Protein AF-A0A6J4H069-F1 (afdb_monomer_lite)

Radius of gyration: 29.03 Å; chains: 1; bounding box: 87×47×68 Å

Structure (mmCIF, N/CA/C/O backbone):
data_AF-A0A6J4H069-F1
#
_entry.id   AF-A0A6J4H069-F1
#
loop_
_atom_site.group_PDB
_atom_site.id
_atom_site.type_symbol
_atom_site.label_atom_id
_atom_site.label_alt_id
_atom_site.label_comp_id
_atom_site.label_asym_id
_atom_site.label_entity_id
_atom_site.label_seq_id
_atom_site.pdbx_PDB_ins_code
_atom_site.Cartn_x
_atom_site.Cartn_y
_atom_site.Cartn_z
_atom_site.occupancy
_atom_site.B_iso_or_equiv
_atom_site.auth_seq_id
_atom_site.auth_comp_id
_atom_site.auth_asym_id
_atom_site.auth_atom_id
_atom_site.pdbx_PDB_model_num
ATOM 1 N N . MET A 1 1 ? 57.994 -11.200 41.076 1.00 42.53 1 MET A N 1
ATOM 2 C CA . MET A 1 1 ? 57.046 -10.152 40.637 1.00 42.53 1 MET A CA 1
ATOM 3 C C . MET A 1 1 ? 55.867 -10.830 39.956 1.00 42.53 1 MET A C 1
ATOM 5 O O . MET A 1 1 ? 55.920 -11.147 38.777 1.00 42.53 1 MET A O 1
ATOM 9 N N . THR A 1 2 ? 54.857 -11.159 40.750 1.00 41.06 2 THR A N 1
ATOM 10 C CA . THR A 1 2 ? 53.654 -11.922 40.395 1.00 41.06 2 THR A CA 1
ATOM 11 C C . THR A 1 2 ? 52.569 -10.957 39.914 1.00 41.06 2 THR A C 1
ATOM 13 O O . THR A 1 2 ? 52.190 -10.049 40.648 1.00 41.06 2 THR A O 1
ATOM 16 N N . ARG A 1 3 ? 52.090 -11.112 38.672 1.00 49.22 3 ARG A N 1
ATOM 17 C CA . ARG A 1 3 ? 50.980 -10.317 38.120 1.00 49.22 3 ARG A CA 1
ATOM 18 C C . ARG A 1 3 ? 49.662 -11.057 38.356 1.00 49.22 3 ARG A C 1
ATOM 20 O O . ARG A 1 3 ? 49.432 -12.108 37.769 1.00 49.22 3 ARG A O 1
ATOM 27 N N . LEU A 1 4 ? 48.826 -10.500 39.229 1.00 52.66 4 LEU A N 1
ATOM 28 C CA . LEU A 1 4 ? 47.440 -10.912 39.447 1.00 52.66 4 LEU A CA 1
ATOM 29 C C . LEU A 1 4 ? 46.582 -10.418 38.269 1.00 52.66 4 LEU A C 1
ATOM 31 O O . LEU A 1 4 ? 46.476 -9.216 38.035 1.00 52.66 4 LEU A O 1
ATOM 35 N N . LEU A 1 5 ? 46.007 -11.356 37.516 1.00 57.00 5 LEU A N 1
ATOM 36 C CA . LEU A 1 5 ? 44.990 -11.109 36.488 1.00 57.00 5 LEU A CA 1
ATOM 37 C C . LEU A 1 5 ? 43.647 -10.773 37.165 1.00 57.00 5 LEU A C 1
ATOM 39 O O . LEU A 1 5 ? 43.249 -11.493 38.084 1.00 57.00 5 LEU A O 1
ATOM 43 N N . PRO A 1 6 ? 42.920 -9.722 36.742 1.00 52.56 6 PRO A N 1
ATOM 44 C CA . PRO A 1 6 ? 41.636 -9.387 37.335 1.00 52.56 6 PRO A CA 1
ATOM 45 C C . PRO A 1 6 ? 40.559 -10.353 36.824 1.00 52.56 6 PRO A C 1
ATOM 47 O O . PRO A 1 6 ? 40.192 -10.351 35.653 1.00 52.56 6 PRO A O 1
ATOM 50 N N . ILE A 1 7 ? 40.011 -11.143 37.746 1.00 57.00 7 ILE A N 1
ATOM 51 C CA . ILE A 1 7 ? 38.899 -12.101 37.574 1.00 57.00 7 ILE A CA 1
ATOM 52 C C . ILE A 1 7 ? 37.553 -11.391 37.249 1.00 57.00 7 ILE A C 1
ATOM 54 O O . ILE A 1 7 ? 36.511 -12.021 37.099 1.00 57.00 7 ILE A O 1
ATOM 58 N N . GLY A 1 8 ? 37.544 -10.066 37.078 1.00 51.19 8 GLY A N 1
ATOM 59 C CA . GLY A 1 8 ? 36.324 -9.256 36.987 1.00 51.19 8 GLY A CA 1
ATOM 60 C C . GLY A 1 8 ? 35.560 -9.289 35.658 1.00 51.19 8 GLY A C 1
ATOM 61 O O . GLY A 1 8 ? 34.444 -8.783 35.614 1.00 51.19 8 GLY A O 1
ATOM 62 N N . LEU A 1 9 ? 36.105 -9.861 34.576 1.00 50.25 9 LEU A N 1
ATOM 63 C CA . LEU A 1 9 ? 35.476 -9.750 33.247 1.00 50.25 9 LEU A CA 1
ATOM 64 C C . LEU A 1 9 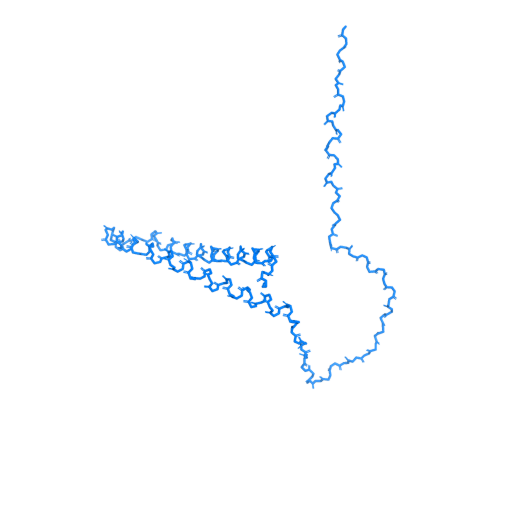? 34.512 -10.897 32.884 1.00 50.25 9 LEU A C 1
ATOM 66 O O . LEU A 1 9 ? 33.814 -10.809 31.879 1.00 50.25 9 LEU A O 1
ATOM 70 N N . LEU A 1 10 ? 34.442 -11.965 33.684 1.00 50.84 10 LEU A N 1
ATOM 71 C CA . LEU A 1 10 ? 33.614 -13.146 33.380 1.00 50.84 10 LEU A CA 1
ATOM 72 C C . LEU A 1 10 ? 32.211 -13.123 34.014 1.00 50.84 10 LEU A C 1
ATOM 74 O O . LEU A 1 10 ? 31.400 -13.995 33.720 1.00 50.84 10 LEU A O 1
ATOM 78 N N . ALA A 1 11 ? 31.885 -12.120 34.835 1.00 49.69 11 ALA A N 1
ATOM 79 C CA . ALA A 1 11 ? 30.604 -12.063 35.549 1.00 49.69 11 ALA A CA 1
ATOM 80 C C . ALA A 1 11 ? 29.467 -11.341 34.792 1.00 49.69 11 ALA A C 1
ATOM 82 O O . ALA A 1 11 ? 28.324 -11.385 35.237 1.00 49.69 11 ALA A O 1
ATOM 83 N N . LEU A 1 12 ? 29.735 -10.697 33.648 1.00 48.94 12 LEU A N 1
ATOM 84 C CA . LEU A 1 12 ? 28.722 -9.911 32.917 1.00 48.94 12 LEU A CA 1
ATOM 85 C C . LEU A 1 12 ? 27.938 -10.683 31.839 1.00 48.94 12 LEU A C 1
ATOM 87 O O . LEU A 1 12 ? 27.040 -10.119 31.222 1.00 48.94 12 LEU A O 1
ATOM 91 N N . LEU A 1 13 ? 28.219 -11.972 31.627 1.00 49.06 13 LEU A N 1
ATOM 92 C CA . LEU A 1 13 ? 27.551 -12.790 30.599 1.00 49.06 13 LEU A CA 1
ATOM 93 C C . LEU A 1 13 ? 26.332 -13.587 31.102 1.00 49.06 13 LEU A C 1
ATOM 95 O O . LEU A 1 13 ? 25.692 -14.275 30.314 1.00 49.06 13 LEU A O 1
ATOM 99 N N . ALA A 1 14 ? 25.963 -13.479 32.382 1.00 50.56 14 ALA A N 1
ATOM 100 C CA . ALA A 1 14 ? 24.891 -14.287 32.979 1.00 50.56 14 ALA A CA 1
ATOM 101 C C . ALA A 1 14 ? 23.529 -13.572 33.129 1.00 50.56 14 ALA A C 1
ATOM 103 O O . ALA A 1 14 ? 22.628 -14.118 33.759 1.00 50.56 14 ALA A O 1
ATOM 104 N N . ALA A 1 15 ? 23.343 -12.372 32.565 1.00 51.44 15 ALA A N 1
ATOM 105 C CA . ALA A 1 15 ? 22.154 -11.546 32.836 1.00 51.44 15 ALA A CA 1
ATOM 106 C C . ALA A 1 15 ? 21.055 -11.554 31.748 1.00 51.44 15 ALA A C 1
ATOM 108 O O . ALA A 1 15 ? 20.082 -10.816 31.880 1.00 51.44 15 ALA A O 1
ATOM 109 N N . CYS A 1 16 ? 21.154 -12.376 30.694 1.00 51.53 16 CYS A N 1
ATOM 110 C CA . CYS A 1 16 ? 20.172 -12.363 29.590 1.00 51.53 16 CYS A CA 1
ATOM 111 C C . CYS A 1 16 ? 19.367 -13.663 29.399 1.00 51.53 16 CYS A C 1
ATOM 113 O O . CYS A 1 16 ? 18.549 -13.737 28.484 1.00 51.53 16 CYS A O 1
ATOM 115 N N . ALA A 1 17 ? 19.540 -14.677 30.251 1.00 49.16 17 ALA A N 1
ATOM 116 C CA . ALA A 1 17 ? 18.775 -15.925 30.178 1.00 49.16 17 ALA A CA 1
ATOM 117 C C . ALA A 1 17 ? 17.636 -15.919 31.207 1.00 49.16 17 ALA A C 1
ATOM 119 O O . ALA A 1 17 ? 17.714 -16.555 32.252 1.00 49.16 17 ALA A O 1
ATOM 120 N N . GLY A 1 18 ? 16.587 -15.144 30.940 1.00 50.31 18 GLY A N 1
ATOM 121 C CA . GLY A 1 18 ? 15.469 -15.027 31.876 1.00 50.31 18 GLY A CA 1
ATOM 122 C C . GLY A 1 18 ? 14.282 -14.272 31.307 1.00 50.31 18 GLY A C 1
ATOM 123 O O . GLY A 1 18 ? 13.718 -13.418 31.983 1.00 50.31 18 GLY A O 1
ATOM 124 N N . ARG A 1 19 ? 13.918 -14.540 30.050 1.00 43.09 19 ARG A N 1
ATOM 125 C CA . ARG A 1 19 ? 12.629 -14.098 29.521 1.00 43.09 19 ARG A CA 1
ATOM 126 C C . ARG A 1 19 ? 11.641 -15.246 29.745 1.00 43.09 19 ARG A C 1
ATOM 128 O O . ARG A 1 19 ? 11.849 -16.299 29.149 1.00 43.09 19 ARG A O 1
ATOM 135 N N . PRO A 1 20 ? 10.626 -15.105 30.614 1.00 52.22 20 PRO A N 1
ATOM 136 C CA . PRO A 1 20 ? 9.567 -16.098 30.682 1.00 52.22 20 PRO A CA 1
ATOM 137 C C . PRO A 1 20 ? 8.839 -16.112 29.335 1.00 52.22 20 PRO A C 1
ATOM 139 O O . PRO A 1 20 ? 8.410 -15.067 28.839 1.00 52.22 20 PRO A O 1
ATOM 142 N N . ASP A 1 21 ? 8.750 -17.296 28.735 1.00 49.34 21 ASP A N 1
ATOM 143 C CA . ASP A 1 21 ? 7.906 -17.561 27.577 1.00 49.34 21 ASP A CA 1
ATOM 144 C C . ASP A 1 21 ? 6.470 -17.106 27.885 1.00 49.34 21 ASP A C 1
ATOM 146 O O . ASP A 1 21 ? 5.882 -17.582 28.859 1.00 49.34 21 ASP A O 1
ATOM 150 N N . PRO A 1 22 ? 5.835 -16.253 27.061 1.00 54.59 22 PRO A N 1
ATOM 151 C CA . PRO A 1 22 ? 4.410 -15.953 27.209 1.00 54.59 22 PRO A CA 1
ATOM 152 C C . PRO A 1 22 ? 3.512 -17.154 26.843 1.00 54.59 22 PRO A C 1
ATOM 154 O O . PRO A 1 22 ? 2.290 -17.036 26.861 1.00 54.59 22 PRO A O 1
ATOM 157 N N . ALA A 1 23 ? 4.098 -18.307 26.503 1.00 51.56 23 ALA A N 1
ATOM 158 C CA . ALA A 1 23 ? 3.390 -19.499 26.052 1.00 51.56 23 ALA A CA 1
ATOM 159 C C . ALA A 1 23 ? 2.961 -20.458 27.179 1.00 51.56 23 ALA A C 1
ATOM 161 O O . ALA A 1 23 ? 2.219 -21.399 26.905 1.00 51.56 23 ALA A O 1
ATOM 162 N N . VAL A 1 24 ? 3.377 -20.246 28.434 1.00 53.91 24 VAL A N 1
ATOM 163 C CA . VAL A 1 24 ? 3.011 -21.141 29.548 1.00 53.91 24 VAL A CA 1
ATOM 164 C C . VAL A 1 24 ? 2.364 -20.348 30.678 1.00 53.91 24 VAL A C 1
ATOM 166 O O . VAL A 1 24 ? 2.982 -20.010 31.683 1.00 53.91 24 VAL A O 1
ATOM 169 N N . VAL A 1 25 ? 1.076 -20.059 30.508 1.00 52.19 25 VAL A N 1
ATOM 170 C CA . VAL A 1 25 ? 0.189 -19.719 31.623 1.00 52.19 25 VAL A CA 1
ATOM 171 C C . VAL A 1 25 ? -0.152 -21.029 32.340 1.00 52.19 25 VAL A C 1
ATOM 173 O O . VAL A 1 25 ? -0.797 -21.886 31.729 1.00 52.19 25 VAL A O 1
ATOM 176 N N . PRO A 1 26 ? 0.230 -21.237 33.614 1.00 47.47 26 PRO A N 1
ATOM 177 C CA . PRO A 1 26 ? -0.336 -22.329 34.380 1.00 47.47 26 PRO A CA 1
ATOM 178 C C . PRO A 1 26 ? -1.790 -21.959 34.684 1.00 47.47 26 PRO A C 1
ATOM 180 O O . PRO A 1 26 ? -2.071 -21.086 35.505 1.00 47.47 26 PRO A O 1
ATOM 183 N N . LEU A 1 27 ? -2.728 -22.624 34.005 1.00 48.00 27 LEU A N 1
ATOM 184 C CA . LEU A 1 27 ? -4.125 -22.706 34.427 1.00 48.00 27 LEU A CA 1
ATOM 185 C C . LEU A 1 27 ? -4.182 -23.465 35.767 1.00 48.00 27 LEU A C 1
ATOM 187 O O . LEU A 1 27 ? -4.551 -24.632 35.836 1.00 48.00 27 LEU A O 1
ATOM 191 N N . ALA A 1 28 ? -3.810 -22.802 36.857 1.00 52.78 28 ALA A N 1
ATOM 192 C CA . ALA A 1 28 ? -4.203 -23.195 38.204 1.00 52.78 28 ALA A CA 1
ATOM 193 C C . ALA A 1 28 ? -5.518 -22.479 38.533 1.00 52.78 28 ALA A C 1
ATOM 195 O O . ALA A 1 28 ? -5.589 -21.588 39.372 1.00 52.78 28 ALA A O 1
ATOM 196 N N . GLY A 1 29 ? -6.562 -22.847 37.794 1.00 44.25 29 GLY A N 1
ATOM 197 C CA . GLY A 1 29 ? -7.937 -22.468 38.065 1.00 44.25 29 GLY A CA 1
ATOM 198 C C . GLY A 1 29 ? -8.752 -23.743 38.147 1.00 44.25 29 GLY A C 1
ATOM 199 O O . GLY A 1 29 ? -9.134 -24.301 37.124 1.00 44.25 29 GLY A O 1
ATOM 200 N N . ASN A 1 30 ? -8.989 -24.219 39.367 1.00 56.16 30 ASN A N 1
ATOM 201 C CA . ASN A 1 30 ? -9.963 -25.265 39.639 1.00 56.16 30 ASN A CA 1
ATOM 202 C C . ASN A 1 30 ? -11.356 -24.752 39.247 1.00 56.16 30 ASN A C 1
ATOM 204 O O . ASN A 1 30 ? -12.056 -24.154 40.058 1.00 56.16 30 ASN A O 1
ATOM 208 N N . ALA A 1 31 ? -11.757 -24.980 38.003 1.00 50.34 31 ALA A N 1
ATOM 209 C CA . ALA A 1 31 ? -13.143 -24.917 37.580 1.00 50.34 31 ALA A CA 1
ATOM 210 C C . ALA A 1 31 ? -13.438 -26.247 36.895 1.00 50.34 31 ALA A C 1
ATOM 212 O O . ALA A 1 31 ? -12.937 -26.538 35.810 1.00 50.34 31 ALA A O 1
ATOM 213 N N . ALA A 1 32 ? -14.184 -27.090 37.604 1.00 48.28 32 ALA A N 1
ATOM 214 C CA . ALA A 1 32 ? -14.655 -28.375 37.125 1.00 48.28 32 ALA A CA 1
ATOM 215 C C . ALA A 1 32 ? -15.200 -28.264 35.687 1.00 48.28 32 ALA A C 1
ATOM 217 O O . ALA A 1 32 ? -15.910 -27.300 35.379 1.00 48.28 32 ALA A O 1
ATOM 218 N N . PRO A 1 33 ? -14.937 -29.244 34.804 1.00 45.84 33 PRO A N 1
ATOM 219 C CA . PRO A 1 33 ? -15.628 -29.307 33.535 1.00 45.84 33 PRO A CA 1
ATOM 220 C C . PRO A 1 33 ? -17.064 -29.736 33.825 1.00 45.84 33 PRO A C 1
ATOM 222 O O . PRO A 1 33 ? -17.387 -30.923 33.834 1.00 45.84 33 PRO A O 1
ATOM 225 N N . SER A 1 34 ? -17.952 -28.768 34.037 1.00 52.25 34 SER A N 1
ATOM 226 C CA . SER A 1 34 ? -19.376 -28.988 33.825 1.00 52.25 34 SER A CA 1
ATOM 227 C C . SER A 1 34 ? -19.576 -29.216 32.327 1.00 52.25 34 SER A C 1
ATOM 229 O O . SER A 1 34 ? -19.943 -28.315 31.579 1.00 52.25 34 SER A O 1
ATOM 231 N N . ARG A 1 35 ? -19.314 -30.451 31.881 1.00 52.28 35 ARG A N 1
ATOM 232 C CA . ARG A 1 35 ? -19.915 -31.059 30.691 1.00 52.28 35 ARG A CA 1
ATOM 233 C C . ARG A 1 35 ? -21.423 -31.158 30.950 1.00 52.28 35 ARG A C 1
ATOM 235 O O . ARG A 1 35 ? -21.958 -32.236 31.175 1.00 52.28 35 ARG A O 1
ATOM 242 N N . ALA A 1 36 ? -22.102 -30.020 30.957 1.00 49.28 36 ALA A N 1
ATOM 243 C CA . ALA A 1 36 ? -23.537 -29.960 30.775 1.00 49.28 36 ALA A CA 1
ATOM 244 C C . ALA A 1 36 ? -23.761 -29.597 29.306 1.00 49.28 36 ALA A C 1
ATOM 246 O O . ALA A 1 36 ? -23.433 -28.506 28.849 1.00 49.28 36 ALA A O 1
ATOM 247 N N . ALA A 1 37 ? -24.207 -30.608 28.571 1.00 56.16 37 ALA A N 1
ATOM 248 C CA . ALA A 1 37 ? -24.538 -30.611 27.161 1.00 56.16 37 ALA A CA 1
ATOM 249 C C . ALA A 1 37 ? -25.309 -29.370 26.688 1.00 56.16 37 ALA A C 1
ATOM 251 O O . ALA A 1 37 ? -26.348 -29.043 27.250 1.00 56.16 37 ALA A O 1
ATOM 252 N N . ILE A 1 38 ? -24.896 -28.811 25.549 1.00 57.44 38 ILE A N 1
ATOM 253 C CA . ILE A 1 38 ? -25.847 -28.398 24.515 1.00 57.44 38 ILE A CA 1
ATOM 254 C C . ILE A 1 38 ? -25.277 -28.902 23.191 1.00 57.44 38 ILE A C 1
ATOM 256 O O . ILE A 1 38 ? -24.327 -28.344 22.646 1.00 57.44 38 ILE A O 1
ATOM 260 N N . ALA A 1 39 ? -25.821 -30.015 22.704 1.00 61.16 39 ALA A N 1
ATOM 261 C CA . ALA A 1 39 ? -25.653 -30.392 21.311 1.00 61.16 39 ALA A CA 1
ATOM 262 C C . ALA A 1 39 ? -26.249 -29.260 20.452 1.00 61.16 39 ALA A C 1
ATOM 264 O O . ALA A 1 39 ? -27.401 -28.887 20.696 1.00 61.16 39 ALA A O 1
ATOM 265 N N . PRO A 1 40 ? -25.522 -28.690 19.474 1.00 57.06 40 PRO A N 1
ATOM 266 C CA . PRO A 1 40 ? -26.143 -27.780 18.532 1.00 57.06 40 PRO A CA 1
ATOM 267 C C . PRO A 1 40 ? -27.141 -28.607 17.725 1.00 57.06 40 PRO A C 1
ATOM 269 O O . PRO A 1 40 ? -26.760 -29.544 17.023 1.00 57.06 40 PRO A O 1
ATOM 272 N N . GLY A 1 41 ? -28.431 -28.303 17.870 1.00 63.25 41 GLY A N 1
ATOM 273 C CA . GLY A 1 41 ? -29.446 -28.860 16.985 1.00 63.25 41 GLY A CA 1
ATOM 274 C C . GLY A 1 41 ? -29.086 -28.548 15.525 1.00 63.25 41 GLY A C 1
ATOM 275 O O . GLY A 1 41 ? -28.461 -27.511 15.262 1.00 63.25 41 GLY A O 1
ATOM 276 N N . PRO A 1 42 ? -29.447 -29.420 14.569 1.00 57.62 42 PRO A N 1
ATOM 277 C CA . PRO A 1 42 ? -29.218 -29.157 13.154 1.00 57.62 42 PRO A CA 1
ATOM 278 C C . PRO A 1 42 ? -29.924 -27.844 12.781 1.00 57.62 42 PRO A C 1
ATOM 280 O O . PRO A 1 42 ? -31.148 -27.774 12.786 1.00 57.62 42 PRO A O 1
ATOM 283 N N . GLY A 1 43 ? -29.144 -26.785 12.539 1.00 64.19 43 GLY A N 1
ATOM 284 C CA . GLY A 1 43 ? -29.650 -25.436 12.244 1.00 64.19 43 GLY A CA 1
ATOM 285 C C . GLY A 1 43 ? -29.135 -24.310 13.148 1.00 64.19 43 GLY A C 1
ATOM 286 O O . GLY A 1 43 ? -29.418 -23.148 12.869 1.00 64.19 43 GLY A O 1
ATOM 287 N N . ALA A 1 44 ? -28.358 -24.601 14.198 1.00 63.88 44 ALA A N 1
ATOM 288 C CA . ALA A 1 44 ? -27.724 -23.554 15.000 1.00 63.88 44 ALA A CA 1
ATOM 289 C C . ALA A 1 44 ? -26.569 -22.898 14.222 1.00 63.88 44 ALA A C 1
ATOM 291 O O . ALA A 1 44 ? -25.442 -23.393 14.208 1.00 63.88 44 ALA A O 1
ATOM 292 N N . VAL A 1 45 ? -26.856 -21.776 13.560 1.00 75.12 45 VAL A N 1
ATOM 293 C CA . VAL A 1 45 ? -25.820 -20.909 12.992 1.00 75.12 45 VAL A CA 1
ATOM 294 C C . VAL A 1 45 ? -25.077 -20.263 14.165 1.00 75.12 45 VAL A C 1
ATOM 296 O O . VAL A 1 45 ? -25.730 -19.636 15.002 1.00 75.12 45 VAL A O 1
ATOM 299 N N . PRO A 1 46 ? -23.745 -20.401 14.282 1.00 74.94 46 PRO A N 1
ATOM 300 C CA . PRO A 1 46 ? -23.005 -19.716 15.331 1.00 74.94 46 PRO A CA 1
ATOM 301 C C . PRO A 1 46 ? -23.177 -18.203 15.159 1.00 74.94 46 PRO A C 1
ATOM 303 O O . PRO A 1 46 ? -22.675 -17.605 14.207 1.00 74.94 46 PRO A O 1
ATOM 306 N N . THR A 1 47 ? -23.910 -17.574 16.076 1.00 74.62 47 THR A N 1
ATOM 307 C CA . THR A 1 47 ? -24.041 -16.119 16.135 1.00 74.62 47 THR A CA 1
ATOM 308 C C . THR A 1 47 ? -22.751 -15.545 16.708 1.00 74.62 47 THR A C 1
ATOM 310 O O . THR A 1 47 ? -22.522 -15.598 17.917 1.00 74.62 47 THR A O 1
ATOM 313 N N . VAL A 1 48 ? -21.885 -15.026 15.837 1.00 79.25 48 VAL A N 1
ATOM 314 C CA . VAL A 1 48 ? -20.673 -14.310 16.249 1.00 79.25 48 VAL A CA 1
ATOM 315 C C . VAL A 1 48 ? -21.093 -12.963 16.852 1.00 79.25 48 VAL A C 1
ATOM 317 O O . VAL A 1 48 ? -21.783 -12.196 16.173 1.00 79.25 48 VAL A O 1
ATOM 320 N N . PRO A 1 49 ? -20.728 -12.654 18.111 1.00 77.75 49 PRO A N 1
ATOM 321 C CA . PRO A 1 49 ? -21.052 -11.366 18.708 1.00 77.75 49 PRO A CA 1
ATOM 322 C C . PRO A 1 49 ? -20.359 -10.231 17.939 1.00 77.75 49 PRO A C 1
ATOM 324 O O . PRO A 1 49 ? -19.243 -10.413 17.441 1.00 77.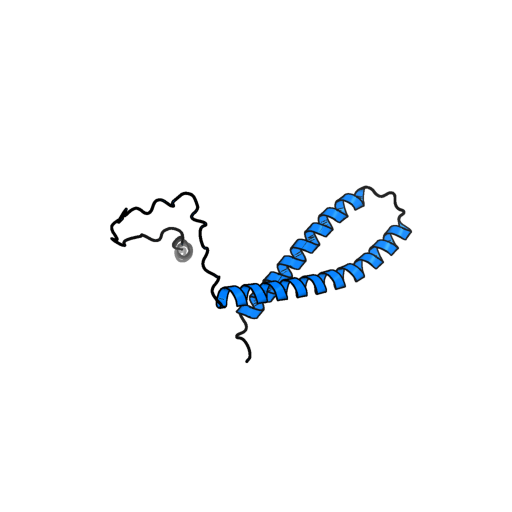75 49 PRO A O 1
ATOM 327 N N . PRO A 1 50 ? -20.995 -9.052 17.828 1.00 81.12 50 PRO A N 1
ATOM 328 C CA . PRO A 1 50 ? -20.414 -7.935 17.101 1.00 81.12 50 PRO A CA 1
ATOM 329 C C . PRO A 1 50 ? -19.103 -7.475 17.759 1.00 81.12 50 PRO A C 1
ATOM 331 O O . PRO A 1 50 ? -18.983 -7.505 18.989 1.00 81.12 50 PRO A O 1
ATOM 334 N N . PRO A 1 51 ? -18.122 -7.008 16.967 1.00 83.25 51 PRO A N 1
ATOM 335 C CA . PRO A 1 51 ? -16.860 -6.519 17.504 1.00 83.25 51 PRO A CA 1
ATOM 336 C C . PRO A 1 51 ? -17.073 -5.300 18.413 1.00 83.25 51 PRO A C 1
ATOM 338 O O . PRO A 1 51 ? -17.936 -4.442 18.169 1.00 83.25 51 PRO A O 1
ATOM 341 N N . SER A 1 52 ? -16.246 -5.204 19.457 1.00 88.12 52 SER A N 1
ATOM 342 C CA . SER A 1 52 ? -16.258 -4.073 20.387 1.00 88.12 52 SER A CA 1
ATOM 343 C C . SER A 1 52 ? -15.999 -2.747 19.657 1.00 88.12 52 SER A C 1
ATOM 345 O O . SER A 1 52 ? -15.405 -2.721 18.577 1.00 88.12 52 SER A O 1
ATOM 347 N N . ALA A 1 53 ? -16.463 -1.630 20.228 1.00 88.31 53 ALA A N 1
ATOM 348 C CA . ALA A 1 53 ? -16.269 -0.303 19.632 1.00 88.31 53 ALA A CA 1
ATOM 349 C C . ALA A 1 53 ? -14.778 0.007 19.406 1.00 88.31 53 ALA A C 1
ATOM 351 O O . ALA A 1 53 ? -14.396 0.364 18.300 1.00 88.31 53 ALA A O 1
ATOM 352 N N . ALA A 1 54 ? -13.926 -0.294 20.390 1.00 85.31 54 ALA A N 1
ATOM 353 C CA . ALA A 1 54 ? -12.478 -0.120 20.273 1.00 85.31 54 ALA A CA 1
ATOM 354 C C . ALA A 1 54 ? -11.863 -0.908 19.101 1.00 85.31 54 ALA A C 1
ATOM 356 O O . ALA A 1 54 ? -10.981 -0.403 18.412 1.00 85.31 54 ALA A O 1
ATOM 357 N N . LEU A 1 55 ? -12.340 -2.132 18.839 1.00 87.38 55 LEU A N 1
ATOM 358 C CA . LEU A 1 55 ? -11.864 -2.932 17.707 1.00 87.38 55 LEU A CA 1
ATOM 359 C C . LEU A 1 55 ? -12.304 -2.326 16.364 1.00 87.38 55 LEU A C 1
ATOM 361 O O . LEU A 1 55 ? -11.554 -2.358 15.390 1.00 87.38 55 LEU A O 1
ATOM 365 N N . ARG A 1 56 ? -13.514 -1.755 16.310 1.00 88.44 56 ARG A N 1
ATOM 366 C CA . ARG A 1 56 ? -14.030 -1.056 15.125 1.00 88.44 56 ARG A CA 1
ATOM 367 C C . 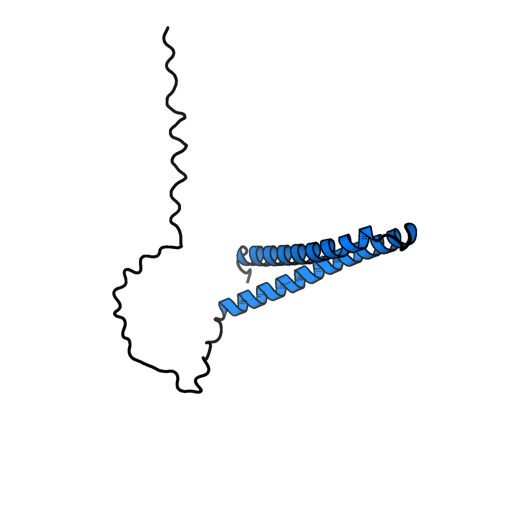ARG A 1 56 ? -13.260 0.231 14.845 1.00 88.44 56 ARG A C 1
ATOM 369 O O . ARG A 1 56 ? -12.901 0.460 13.695 1.00 88.44 56 ARG A O 1
ATOM 376 N N . ASP A 1 57 ? -12.944 1.008 15.877 1.00 89.06 57 ASP A N 1
ATOM 377 C CA . ASP A 1 57 ? -12.163 2.242 15.750 1.00 89.06 57 ASP A CA 1
ATOM 378 C C . ASP A 1 57 ? -10.737 1.947 15.259 1.00 89.06 57 ASP A C 1
ATOM 380 O O . ASP A 1 57 ? -10.238 2.603 14.345 1.00 89.06 57 ASP A O 1
ATOM 384 N N . GLN A 1 58 ? -10.105 0.889 15.781 1.00 88.62 58 GLN A N 1
ATOM 385 C CA . GLN A 1 58 ? -8.807 0.417 15.286 1.00 88.62 58 GLN A CA 1
ATOM 386 C C . GLN A 1 58 ? -8.874 -0.051 13.828 1.00 88.62 58 GLN A C 1
ATOM 388 O O . GLN A 1 58 ? -7.981 0.259 13.038 1.00 88.62 58 GLN A O 1
ATOM 393 N N . ALA A 1 59 ? -9.929 -0.775 13.444 1.00 90.25 59 ALA A N 1
ATOM 394 C CA . ALA A 1 59 ? -10.119 -1.208 12.063 1.00 90.25 59 ALA A CA 1
ATOM 395 C C . ALA A 1 59 ? -10.333 -0.017 11.112 1.00 90.25 59 ALA A C 1
ATOM 397 O O . ALA A 1 59 ? -9.790 -0.018 10.005 1.00 90.25 59 ALA A O 1
ATOM 398 N N . ALA A 1 60 ? -11.073 1.005 11.550 1.00 92.69 60 ALA A N 1
ATOM 399 C CA . ALA A 1 60 ? -11.288 2.237 10.798 1.00 92.69 60 ALA A CA 1
ATOM 400 C C . ALA A 1 60 ? -9.981 3.023 10.611 1.00 92.69 60 ALA A C 1
ATOM 402 O O . ALA A 1 60 ? -9.667 3.423 9.491 1.00 92.69 60 ALA A O 1
ATOM 403 N N . LEU A 1 61 ? -9.176 3.163 11.670 1.00 93.31 61 LEU A N 1
ATOM 404 C CA . LEU A 1 61 ? -7.851 3.783 11.597 1.00 93.31 61 LEU A CA 1
ATOM 405 C C . LEU A 1 61 ? -6.927 3.027 10.635 1.00 93.31 61 LEU A C 1
ATOM 407 O O . LEU A 1 61 ? -6.310 3.627 9.757 1.00 93.31 61 LEU A O 1
ATOM 411 N N . ALA A 1 62 ? -6.861 1.700 10.755 1.00 93.25 62 ALA A N 1
ATOM 412 C CA . ALA A 1 62 ? -6.050 0.877 9.865 1.00 93.25 62 ALA A CA 1
ATOM 413 C C . ALA A 1 62 ? -6.501 1.000 8.399 1.00 93.25 62 ALA A C 1
ATOM 415 O O . ALA A 1 62 ? -5.664 1.018 7.498 1.00 93.25 62 ALA A O 1
ATOM 416 N N . ALA A 1 63 ? -7.807 1.102 8.138 1.00 95.19 63 ALA A N 1
ATOM 417 C CA . ALA A 1 63 ? -8.331 1.326 6.793 1.00 95.19 63 ALA A CA 1
ATOM 418 C C . ALA A 1 63 ? -7.941 2.708 6.242 1.00 95.19 63 ALA A C 1
ATOM 420 O O . ALA A 1 63 ? -7.509 2.793 5.092 1.00 95.19 63 ALA A O 1
ATOM 421 N N . ALA A 1 64 ? -8.022 3.760 7.061 1.00 95.81 64 ALA A N 1
ATOM 422 C CA . ALA A 1 64 ? -7.589 5.103 6.680 1.00 95.81 64 ALA A CA 1
ATOM 423 C C . ALA A 1 64 ? -6.088 5.140 6.342 1.00 95.81 64 ALA A C 1
ATOM 425 O O . ALA A 1 64 ? -5.713 5.585 5.258 1.00 95.81 64 ALA A O 1
ATOM 426 N N . CYS A 1 65 ? -5.240 4.559 7.198 1.00 96.81 65 CYS A N 1
ATOM 427 C CA . CYS A 1 65 ? -3.797 4.471 6.959 1.00 96.81 65 CYS A CA 1
ATOM 428 C C . CYS A 1 65 ? -3.446 3.717 5.664 1.00 96.81 65 CYS A C 1
ATOM 430 O O . CYS A 1 65 ? -2.509 4.100 4.964 1.00 96.81 65 CYS A O 1
ATOM 432 N N . ARG A 1 66 ? -4.194 2.662 5.306 1.00 95.69 66 ARG A N 1
ATOM 433 C CA . ARG A 1 66 ? -4.000 1.966 4.020 1.00 95.69 66 ARG A CA 1
ATOM 434 C C . ARG A 1 66 ? -4.335 2.864 2.830 1.00 95.69 66 ARG A C 1
ATOM 436 O O . ARG A 1 66 ? -3.547 2.925 1.893 1.00 95.69 66 ARG A O 1
ATOM 443 N N . ALA A 1 67 ? -5.449 3.592 2.890 1.00 96.56 67 ALA A N 1
ATOM 444 C CA . ALA A 1 67 ? -5.846 4.514 1.826 1.00 96.56 67 ALA A CA 1
ATOM 445 C C . ALA A 1 67 ? -4.836 5.663 1.636 1.00 96.56 67 ALA A C 1
ATOM 447 O O . ALA A 1 67 ? -4.592 6.110 0.513 1.00 96.56 67 ALA A O 1
ATOM 448 N N . ASP A 1 68 ? -4.222 6.133 2.721 1.00 95.81 68 ASP A N 1
ATOM 449 C CA . ASP A 1 68 ? -3.159 7.139 2.668 1.00 95.81 68 ASP A CA 1
ATOM 450 C C . ASP A 1 68 ? -1.874 6.578 2.058 1.00 95.81 68 ASP A C 1
ATOM 452 O O . ASP A 1 68 ? -1.290 7.199 1.164 1.00 95.81 68 ASP A O 1
ATOM 456 N N . ALA A 1 69 ? -1.468 5.377 2.473 1.00 95.94 69 ALA A N 1
ATOM 457 C CA . ALA A 1 69 ? -0.322 4.684 1.895 1.00 95.94 69 ALA A CA 1
ATOM 458 C C . ALA A 1 69 ? -0.505 4.443 0.385 1.00 95.94 69 ALA A C 1
ATOM 460 O O . ALA A 1 69 ? 0.408 4.732 -0.390 1.00 95.94 69 ALA A O 1
ATOM 461 N N . ASP A 1 70 ? -1.690 4.000 -0.048 1.00 95.19 70 ASP A N 1
ATOM 462 C CA . ASP A 1 70 ? -2.029 3.822 -1.465 1.00 95.19 70 ASP A CA 1
ATOM 463 C C . ASP A 1 70 ? -1.867 5.128 -2.256 1.00 95.19 70 ASP A C 1
ATOM 465 O O . ASP A 1 70 ? -1.285 5.132 -3.346 1.00 95.19 70 ASP A O 1
ATOM 469 N N . ARG A 1 71 ? -2.327 6.261 -1.704 1.00 94.50 71 ARG A N 1
ATOM 470 C CA . ARG A 1 71 ? -2.164 7.580 -2.337 1.00 94.50 71 ARG A CA 1
ATOM 471 C C . ARG A 1 71 ? -0.696 7.966 -2.493 1.00 94.50 71 ARG A C 1
ATOM 473 O O . ARG A 1 71 ? -0.305 8.409 -3.573 1.00 94.50 71 ARG A O 1
ATOM 480 N N . ILE A 1 72 ? 0.113 7.785 -1.449 1.00 93.44 72 ILE A N 1
ATOM 481 C CA . ILE A 1 72 ? 1.547 8.112 -1.468 1.00 93.44 72 ILE A CA 1
ATOM 482 C C . ILE A 1 72 ? 2.281 7.259 -2.504 1.00 93.44 72 ILE A C 1
ATOM 484 O O . ILE A 1 72 ? 3.023 7.802 -3.325 1.00 93.44 72 ILE A O 1
ATOM 488 N N . VAL A 1 73 ? 2.058 5.942 -2.493 1.00 93.38 73 VAL A N 1
ATOM 489 C CA . VAL A 1 73 ? 2.698 5.016 -3.437 1.00 93.38 73 VAL A CA 1
ATOM 490 C C . VAL A 1 73 ? 2.281 5.347 -4.865 1.00 93.38 73 VAL A C 1
ATOM 492 O O . VAL A 1 73 ? 3.145 5.512 -5.717 1.00 93.38 73 VAL A O 1
ATOM 495 N N . THR A 1 74 ? 0.988 5.561 -5.121 1.00 91.12 74 THR A N 1
ATOM 496 C CA . THR A 1 74 ? 0.487 5.920 -6.461 1.00 91.12 74 THR A CA 1
ATOM 497 C C . THR A 1 74 ? 1.095 7.227 -6.972 1.00 91.12 74 THR A C 1
ATOM 499 O O . THR A 1 74 ? 1.441 7.337 -8.147 1.00 91.12 74 THR A O 1
ATOM 502 N N . PHE A 1 75 ? 1.238 8.234 -6.106 1.00 90.06 75 PHE A N 1
ATOM 503 C CA . PHE A 1 75 ? 1.849 9.504 -6.490 1.00 90.06 75 PHE A CA 1
ATOM 504 C C . PHE A 1 75 ? 3.332 9.339 -6.852 1.00 90.06 75 PHE A C 1
ATOM 506 O O . PHE A 1 75 ? 3.787 9.899 -7.849 1.00 90.06 75 PHE A O 1
ATOM 513 N N . ARG A 1 76 ? 4.076 8.536 -6.078 1.00 88.06 76 ARG A N 1
ATOM 514 C CA . ARG A 1 76 ? 5.482 8.210 -6.366 1.00 88.06 76 ARG A CA 1
ATOM 515 C C . ARG A 1 76 ? 5.630 7.416 -7.663 1.00 88.06 7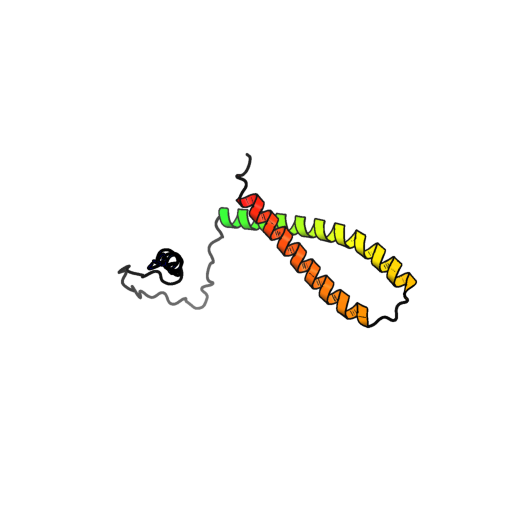6 ARG A C 1
ATOM 517 O O . ARG A 1 76 ? 6.505 7.734 -8.462 1.00 88.06 76 ARG A O 1
ATOM 524 N N . ASP A 1 77 ? 4.759 6.435 -7.875 1.00 87.31 77 ASP A N 1
ATOM 525 C CA . ASP A 1 77 ? 4.779 5.522 -9.020 1.00 87.31 77 ASP A CA 1
ATOM 526 C C . ASP A 1 77 ? 4.559 6.266 -10.342 1.00 87.31 77 ASP A C 1
ATOM 528 O O . ASP A 1 77 ? 5.347 6.120 -11.272 1.00 87.31 77 ASP A O 1
ATOM 532 N N . ARG A 1 78 ? 3.585 7.187 -10.400 1.00 86.00 78 ARG A N 1
ATOM 533 C CA . ARG A 1 78 ? 3.361 8.029 -11.593 1.00 86.00 78 ARG A CA 1
ATOM 534 C C . ARG A 1 78 ? 4.597 8.831 -12.002 1.00 86.00 78 ARG A C 1
ATOM 536 O O . ARG A 1 78 ? 4.826 9.036 -13.190 1.00 86.00 78 ARG A O 1
ATOM 543 N N . GLY A 1 79 ? 5.388 9.291 -11.032 1.00 82.75 79 GLY A N 1
ATOM 544 C CA . GLY A 1 79 ? 6.630 10.014 -11.305 1.00 82.75 79 GLY A CA 1
ATOM 545 C C . GLY A 1 79 ? 7.746 9.127 -11.866 1.00 82.75 79 GLY A C 1
ATOM 546 O O . GLY A 1 79 ? 8.621 9.633 -12.566 1.00 82.75 79 GLY A O 1
ATOM 547 N N . GLN A 1 80 ? 7.727 7.826 -11.564 1.00 83.69 80 GLN A N 1
ATOM 548 C CA . GLN A 1 80 ? 8.701 6.862 -12.081 1.00 83.69 80 GLN A CA 1
ATOM 549 C C . GLN A 1 80 ? 8.281 6.299 -13.437 1.00 83.69 80 GLN A C 1
ATOM 551 O O . GLN A 1 80 ? 9.126 6.222 -14.323 1.00 83.69 80 GLN A O 1
ATOM 556 N N . LEU A 1 81 ? 6.988 6.021 -13.636 1.00 83.38 81 LEU A N 1
ATOM 557 C CA . LEU A 1 81 ? 6.462 5.475 -14.889 1.00 83.38 81 LEU A CA 1
ATOM 558 C C . LEU A 1 81 ? 6.835 6.345 -16.096 1.00 83.38 81 LEU A C 1
ATOM 560 O O . LEU A 1 81 ? 7.337 5.838 -17.088 1.00 83.38 81 LEU A O 1
ATOM 564 N N . MET A 1 82 ? 6.723 7.671 -15.973 1.00 82.19 82 MET A N 1
ATOM 565 C CA . MET A 1 82 ? 7.124 8.591 -17.049 1.00 82.19 82 MET A CA 1
ATOM 566 C C . MET A 1 82 ? 8.610 8.465 -17.426 1.00 82.19 82 MET A C 1
ATOM 568 O O . MET A 1 82 ? 8.975 8.634 -18.586 1.00 82.19 82 MET A O 1
ATOM 572 N N . ARG A 1 83 ? 9.487 8.168 -16.457 1.00 82.62 83 ARG A N 1
ATOM 573 C CA . ARG A 1 83 ? 10.924 7.972 -16.713 1.00 82.62 83 ARG A CA 1
ATOM 574 C C . ARG A 1 83 ? 11.209 6.612 -17.333 1.00 82.62 83 ARG A C 1
ATOM 576 O O . ARG A 1 83 ? 12.160 6.484 -18.102 1.00 82.62 83 ARG A O 1
ATOM 583 N N . GLU A 1 84 ? 10.426 5.605 -16.965 1.00 81.31 84 GLU A N 1
ATOM 584 C CA . GLU A 1 84 ? 10.492 4.270 -17.551 1.00 81.31 84 GLU A CA 1
ATOM 585 C C . GLU A 1 84 ? 10.028 4.309 -19.007 1.00 81.31 84 GLU A C 1
ATOM 587 O O . GLU A 1 84 ? 10.774 3.857 -19.868 1.00 81.31 84 GLU A O 1
ATOM 592 N N . ASP A 1 85 ? 8.915 4.984 -19.302 1.00 81.75 85 ASP A N 1
ATOM 593 C CA . ASP A 1 85 ? 8.408 5.178 -20.664 1.00 81.75 85 ASP A CA 1
ATOM 594 C C . ASP A 1 85 ? 9.440 5.887 -21.565 1.00 81.75 85 ASP A C 1
ATOM 596 O O . ASP A 1 85 ? 9.718 5.440 -22.680 1.00 81.75 85 ASP A O 1
ATOM 600 N N . GLU A 1 86 ? 10.079 6.964 -21.084 1.00 83.69 86 GLU A N 1
ATOM 601 C CA . GLU A 1 86 ? 11.155 7.652 -21.820 1.00 83.69 86 GLU A CA 1
ATOM 602 C C . GLU A 1 86 ? 12.380 6.759 -22.058 1.00 83.69 86 GLU A C 1
ATOM 604 O O . GLU A 1 86 ? 13.055 6.857 -23.090 1.00 83.69 86 GLU A O 1
ATOM 609 N N . ARG A 1 87 ? 12.708 5.907 -21.086 1.00 82.38 87 ARG A N 1
ATOM 610 C CA . ARG A 1 87 ? 13.837 4.983 -21.169 1.00 82.38 87 ARG A CA 1
ATOM 611 C C . ARG A 1 87 ? 13.542 3.846 -22.144 1.00 82.38 87 ARG A C 1
ATOM 613 O O . ARG A 1 87 ? 14.407 3.521 -22.958 1.00 82.38 87 ARG A O 1
ATOM 620 N N . ASP A 1 88 ? 12.341 3.292 -22.101 1.00 78.44 88 ASP A N 1
ATOM 621 C CA . ASP A 1 88 ? 11.899 2.211 -22.978 1.00 78.44 88 ASP A CA 1
ATOM 622 C C . ASP A 1 88 ? 11.782 2.697 -24.426 1.00 78.44 88 ASP A C 1
ATOM 624 O O . ASP A 1 88 ? 12.234 2.009 -25.345 1.00 78.44 88 ASP A O 1
ATOM 628 N N . ALA A 1 89 ? 11.335 3.941 -24.635 1.00 82.19 89 ALA A N 1
ATOM 629 C CA . ALA A 1 89 ? 11.359 4.592 -25.943 1.00 82.19 89 ALA A CA 1
ATOM 630 C C . ALA A 1 89 ? 12.778 4.708 -26.541 1.00 82.19 89 ALA A C 1
ATOM 632 O O . ALA A 1 89 ? 12.931 4.682 -27.762 1.00 82.19 89 ALA A O 1
ATOM 633 N N . ARG A 1 90 ? 13.827 4.822 -25.709 1.00 80.31 90 ARG A N 1
ATOM 634 C CA . ARG A 1 90 ? 15.231 4.893 -26.167 1.00 80.31 90 ARG A CA 1
ATOM 635 C C . ARG A 1 90 ? 15.875 3.528 -26.399 1.00 80.31 90 ARG A C 1
ATOM 637 O O . ARG A 1 90 ? 16.755 3.427 -27.248 1.00 80.31 90 ARG A O 1
ATOM 644 N N . ILE A 1 91 ? 15.515 2.517 -25.610 1.00 80.06 91 ILE A N 1
ATOM 645 C CA . ILE A 1 91 ? 16.185 1.204 -25.615 1.00 80.06 91 ILE A CA 1
ATOM 646 C C . ILE A 1 91 ? 15.536 0.234 -26.619 1.00 80.06 91 ILE A C 1
ATOM 648 O O . ILE A 1 91 ? 16.209 -0.679 -27.096 1.00 80.06 91 ILE A O 1
ATOM 652 N N . GLY A 1 92 ? 14.275 0.462 -27.000 1.00 69.25 92 GLY A N 1
ATOM 653 C CA . GLY A 1 92 ? 13.517 -0.448 -27.858 1.00 69.25 92 GLY A CA 1
ATOM 654 C C . GLY A 1 92 ? 12.923 -1.622 -27.068 1.00 69.25 92 GLY A C 1
ATOM 655 O O . GLY A 1 92 ? 13.458 -2.063 -26.051 1.00 69.25 92 GLY A O 1
ATOM 656 N N . THR A 1 93 ? 11.784 -2.130 -27.538 1.00 65.38 93 THR A N 1
ATOM 657 C CA . THR A 1 93 ? 10.879 -3.054 -26.825 1.00 65.38 93 THR A CA 1
ATOM 658 C C . THR A 1 93 ? 11.400 -4.486 -26.608 1.00 65.38 93 THR A C 1
ATOM 660 O O . THR A 1 93 ? 10.706 -5.297 -26.002 1.00 65.38 93 THR A O 1
ATOM 663 N N . ASP A 1 94 ? 12.615 -4.827 -27.045 1.00 60.75 94 ASP A N 1
ATOM 664 C CA . ASP A 1 94 ? 13.074 -6.226 -27.183 1.00 60.75 94 ASP A CA 1
ATOM 665 C C . ASP A 1 94 ? 13.760 -6.832 -25.947 1.00 60.75 94 ASP A C 1
ATOM 667 O O . ASP A 1 94 ? 14.544 -7.780 -26.034 1.00 60.75 94 ASP A O 1
ATOM 671 N N . SER A 1 95 ? 13.490 -6.321 -24.751 1.00 64.12 95 SER A N 1
ATOM 672 C CA . SER A 1 95 ? 14.301 -6.660 -23.585 1.00 64.12 95 SER A CA 1
ATOM 673 C C . SER A 1 95 ? 13.576 -7.566 -22.575 1.00 64.12 95 SER A C 1
ATOM 675 O O . SER A 1 95 ? 13.061 -7.152 -21.539 1.00 64.12 95 SER A O 1
ATOM 677 N N . SER A 1 96 ? 13.620 -8.876 -22.847 1.00 62.69 96 SER A N 1
ATOM 678 C CA . SER A 1 96 ? 13.070 -9.959 -22.002 1.00 62.69 96 SER A CA 1
ATOM 679 C C . SER A 1 96 ? 13.583 -9.984 -20.548 1.00 62.69 96 SER A C 1
ATOM 681 O O . SER A 1 96 ? 12.966 -10.594 -19.673 1.00 62.69 96 SER A O 1
ATOM 683 N N . ILE A 1 97 ? 14.693 -9.297 -20.262 1.00 66.19 97 ILE A N 1
ATOM 684 C CA . ILE A 1 97 ? 15.274 -9.154 -18.920 1.00 66.19 97 ILE A CA 1
ATOM 685 C C . ILE A 1 97 ? 14.418 -8.238 -18.025 1.00 66.19 97 ILE A C 1
ATOM 687 O O . ILE A 1 97 ? 14.339 -8.473 -16.819 1.00 66.19 97 ILE A O 1
ATOM 691 N N . TYR A 1 98 ? 13.728 -7.238 -18.583 1.00 65.69 98 TYR A N 1
ATOM 692 C CA . TYR A 1 98 ? 12.950 -6.279 -17.786 1.00 65.69 98 TYR A CA 1
ATOM 693 C C . TYR A 1 98 ? 11.572 -6.810 -17.378 1.00 65.69 98 TYR A C 1
ATOM 695 O O . TYR A 1 98 ? 11.048 -6.397 -16.346 1.00 65.69 98 TYR A O 1
ATOM 703 N N . ALA A 1 99 ? 11.035 -7.811 -18.085 1.00 65.81 99 ALA A N 1
ATOM 704 C CA . ALA A 1 99 ? 9.773 -8.458 -17.717 1.00 65.81 99 ALA A CA 1
ATOM 705 C C . ALA A 1 99 ? 9.820 -9.104 -16.316 1.00 65.81 99 ALA A C 1
ATOM 707 O O . ALA A 1 99 ? 8.868 -8.991 -15.548 1.00 65.81 99 ALA A O 1
ATOM 708 N N . ARG A 1 100 ? 10.954 -9.714 -15.930 1.00 70.56 100 ARG A N 1
ATOM 709 C CA . ARG A 1 100 ? 11.150 -10.255 -14.566 1.00 70.56 100 ARG A CA 1
ATOM 710 C C . ARG A 1 100 ? 11.318 -9.169 -13.498 1.00 70.56 100 ARG A C 1
ATOM 712 O O . ARG A 1 100 ? 11.068 -9.415 -12.318 1.00 70.56 100 ARG A O 1
ATOM 719 N N . ARG A 1 101 ? 11.732 -7.967 -13.901 1.00 76.44 101 ARG A N 1
ATOM 720 C CA . ARG A 1 101 ? 11.895 -6.827 -12.996 1.00 76.44 101 ARG A CA 1
ATOM 721 C C . ARG A 1 101 ? 10.538 -6.283 -12.556 1.00 76.44 101 ARG A C 1
ATOM 723 O O . ARG A 1 101 ? 10.327 -6.126 -11.361 1.00 76.44 101 ARG A O 1
ATOM 730 N N . GLY A 1 102 ? 9.585 -6.178 -13.485 1.00 77.56 102 GLY A N 1
ATOM 731 C CA . GLY A 1 102 ? 8.238 -5.678 -13.193 1.00 77.56 102 GLY A CA 1
ATOM 732 C C . GLY A 1 102 ? 7.481 -6.470 -12.117 1.00 77.56 102 GLY A C 1
ATOM 733 O O . GLY A 1 102 ? 6.757 -5.881 -11.314 1.00 77.56 102 GLY A O 1
ATOM 734 N N . GLU A 1 103 ? 7.671 -7.792 -12.038 1.00 79.00 103 GLU A N 1
ATOM 735 C CA . GLU A 1 103 ? 7.067 -8.609 -10.973 1.00 79.00 103 GLU A CA 1
ATOM 736 C C . GLU A 1 103 ? 7.715 -8.349 -9.603 1.00 79.00 103 GLU A C 1
ATOM 738 O O . GLU A 1 103 ? 7.017 -8.208 -8.596 1.00 79.00 103 GLU A O 1
ATOM 743 N N . THR A 1 104 ? 9.040 -8.183 -9.576 1.00 84.50 104 THR A N 1
ATOM 744 C CA . THR A 1 104 ? 9.787 -7.817 -8.361 1.00 84.50 104 THR A CA 1
ATOM 745 C C . THR A 1 104 ? 9.396 -6.422 -7.872 1.00 84.50 104 THR A C 1
ATOM 747 O O . THR A 1 104 ? 9.125 -6.236 -6.685 1.00 84.50 104 THR A O 1
ATOM 750 N N . ASP A 1 105 ? 9.282 -5.457 -8.786 1.00 84.50 105 ASP A N 1
ATOM 751 C CA . ASP A 1 105 ? 8.900 -4.078 -8.473 1.00 84.50 105 ASP A CA 1
ATOM 752 C C . ASP A 1 105 ? 7.458 -4.011 -7.954 1.00 84.50 105 ASP A C 1
ATOM 754 O O . ASP A 1 105 ? 7.165 -3.299 -6.992 1.00 84.50 105 ASP A O 1
ATOM 758 N N . ARG A 1 106 ? 6.550 -4.827 -8.510 1.00 85.12 106 ARG A N 1
ATOM 759 C CA . ARG A 1 106 ? 5.176 -4.958 -8.005 1.00 85.12 106 ARG A CA 1
ATOM 760 C C . ARG A 1 106 ? 5.137 -5.452 -6.563 1.00 85.12 106 ARG A C 1
ATOM 762 O O . ARG A 1 106 ? 4.388 -4.891 -5.763 1.00 85.12 106 ARG A O 1
ATOM 769 N N . LEU A 1 107 ? 5.915 -6.481 -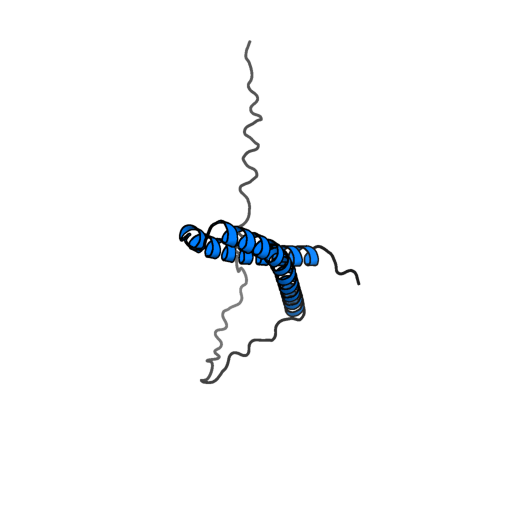6.231 1.00 90.50 107 LEU A N 1
ATOM 770 C CA . LEU A 1 107 ? 6.017 -6.961 -4.852 1.00 90.50 107 LEU A CA 1
ATOM 771 C C . LEU A 1 107 ? 6.609 -5.875 -3.950 1.00 90.50 107 LEU A C 1
ATOM 773 O O . LEU A 1 107 ? 6.051 -5.606 -2.888 1.00 90.50 107 LEU A O 1
ATOM 777 N N . GLY A 1 108 ? 7.662 -5.191 -4.405 1.00 91.06 108 GLY A N 1
ATOM 778 C CA . GLY A 1 108 ? 8.263 -4.057 -3.703 1.00 91.06 108 GLY A CA 1
ATOM 779 C C . GLY A 1 108 ? 7.245 -2.970 -3.347 1.00 91.06 108 GLY A C 1
ATOM 780 O O . GLY A 1 108 ? 7.190 -2.546 -2.194 1.00 91.06 108 GLY A O 1
ATOM 781 N N . ARG A 1 109 ? 6.368 -2.591 -4.288 1.00 89.75 109 ARG A N 1
ATOM 782 C CA . ARG A 1 109 ? 5.289 -1.614 -4.047 1.00 89.75 109 ARG A CA 1
ATOM 783 C C . ARG A 1 109 ? 4.294 -2.072 -2.982 1.00 89.75 109 ARG A C 1
ATOM 785 O O . ARG A 1 109 ? 3.870 -1.263 -2.160 1.00 89.75 109 ARG A O 1
ATOM 792 N N . ILE A 1 110 ? 3.923 -3.354 -2.982 1.00 92.19 110 ILE A N 1
ATOM 793 C CA . ILE A 1 110 ? 3.016 -3.917 -1.968 1.00 92.19 110 ILE A CA 1
ATOM 794 C C . ILE A 1 110 ? 3.674 -3.839 -0.587 1.00 92.19 110 ILE A C 1
ATOM 796 O O . ILE A 1 110 ? 3.063 -3.331 0.350 1.00 92.19 110 ILE A O 1
ATOM 800 N N . PHE A 1 111 ? 4.937 -4.259 -0.478 1.00 95.12 111 PHE A N 1
ATOM 801 C CA . PHE A 1 111 ? 5.686 -4.173 0.776 1.00 95.12 111 PHE A CA 1
ATOM 802 C C . PHE A 1 111 ? 5.857 -2.730 1.260 1.00 95.12 111 PHE A C 1
ATOM 804 O O . PHE A 1 111 ? 5.698 -2.466 2.451 1.00 95.12 111 PHE A O 1
ATOM 811 N N . GLU A 1 112 ? 6.157 -1.785 0.366 1.00 94.38 112 GLU A N 1
ATOM 812 C CA . GLU A 1 112 ? 6.301 -0.373 0.729 1.00 94.38 112 GLU A CA 1
ATOM 813 C C . GLU A 1 112 ? 4.984 0.207 1.249 1.00 94.38 112 GLU A C 1
ATOM 815 O O . GLU A 1 112 ? 4.972 0.855 2.298 1.00 94.38 112 GLU A O 1
ATOM 820 N N . ARG A 1 113 ? 3.870 -0.069 0.562 1.00 95.88 113 ARG A N 1
ATOM 821 C CA . ARG A 1 113 ? 2.539 0.339 1.014 1.00 95.88 113 ARG A CA 1
ATOM 822 C C . ARG A 1 113 ? 2.232 -0.219 2.400 1.00 95.88 113 ARG A C 1
ATOM 824 O O . ARG A 1 113 ? 1.794 0.525 3.275 1.00 95.88 113 ARG A O 1
ATOM 831 N N . ASP A 1 114 ? 2.457 -1.513 2.602 1.00 95.69 114 ASP A N 1
ATOM 832 C CA . ASP A 1 114 ? 2.121 -2.177 3.859 1.00 95.69 114 ASP A CA 1
ATOM 833 C C . ASP A 1 114 ? 2.995 -1.649 5.010 1.00 95.69 114 ASP A C 1
ATOM 835 O O . ASP A 1 114 ? 2.495 -1.431 6.116 1.00 95.69 114 ASP A O 1
ATOM 839 N N . ARG A 1 115 ? 4.270 -1.333 4.734 1.00 97.00 115 ARG A N 1
ATOM 840 C CA . ARG A 1 115 ? 5.170 -0.655 5.678 1.00 97.00 115 ARG A CA 1
ATOM 841 C C . ARG A 1 115 ? 4.659 0.737 6.053 1.00 97.00 115 ARG A C 1
ATOM 843 O O . ARG A 1 115 ? 4.553 1.038 7.235 1.00 97.00 115 ARG A O 1
ATOM 850 N N . LEU A 1 116 ? 4.297 1.564 5.069 1.00 96.94 116 LEU A N 1
ATOM 851 C CA . LEU A 1 116 ? 3.762 2.912 5.307 1.00 96.94 116 LEU A CA 1
ATOM 852 C C . LEU A 1 116 ? 2.461 2.878 6.120 1.00 96.94 116 LEU A C 1
ATOM 854 O O . LEU A 1 116 ? 2.272 3.689 7.025 1.00 96.94 116 LEU A O 1
ATOM 858 N N . ALA A 1 117 ? 1.574 1.926 5.824 1.00 96.12 117 ALA A N 1
ATOM 859 C CA . ALA A 1 117 ? 0.339 1.748 6.575 1.00 96.12 117 ALA A CA 1
ATOM 860 C C . ALA A 1 117 ? 0.614 1.329 8.032 1.00 96.12 117 ALA A C 1
ATOM 862 O O . ALA A 1 117 ? -0.034 1.840 8.946 1.00 96.12 117 ALA A O 1
ATOM 863 N N . ALA A 1 118 ? 1.583 0.437 8.260 1.00 95.31 118 ALA A N 1
ATOM 864 C CA . ALA A 1 118 ?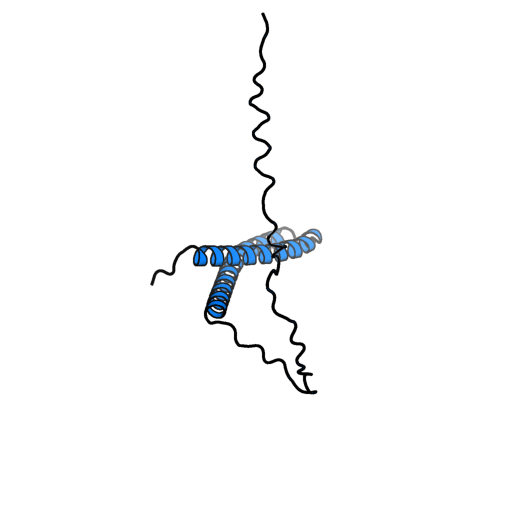 1.990 0.022 9.602 1.00 95.31 118 ALA A CA 1
ATOM 865 C C . ALA A 1 118 ? 2.612 1.177 10.403 1.00 95.31 118 ALA A C 1
ATOM 867 O O . ALA A 1 118 ? 2.241 1.377 11.560 1.00 95.31 118 ALA A O 1
ATOM 868 N N . ASP A 1 119 ? 3.488 1.966 9.775 1.00 96.38 119 ASP A N 1
ATOM 869 C CA . ASP A 1 119 ? 4.102 3.151 10.382 1.00 96.38 119 ASP A CA 1
ATOM 870 C C . ASP A 1 119 ? 3.025 4.180 10.780 1.00 96.38 119 ASP A C 1
ATOM 872 O O . ASP A 1 119 ? 3.036 4.692 11.898 1.00 96.38 119 ASP A O 1
ATOM 876 N N . CYS A 1 120 ? 2.030 4.416 9.916 1.00 96.25 120 CYS A N 1
ATOM 877 C CA . CYS A 1 120 ? 0.895 5.302 10.198 1.00 96.25 120 CYS A CA 1
ATOM 878 C C . CYS A 1 120 ? 0.083 4.856 11.423 1.00 96.25 120 CYS A C 1
ATOM 880 O O . CYS A 1 120 ? -0.221 5.670 12.299 1.00 96.25 120 CYS A O 1
ATOM 882 N N . VAL A 1 121 ? -0.250 3.564 11.524 1.00 94.88 121 VAL A N 1
ATOM 883 C CA . VAL A 1 121 ? -0.970 3.028 12.693 1.00 94.88 121 VAL A CA 1
ATOM 884 C C . VAL A 1 121 ? -0.108 3.143 13.950 1.00 94.88 121 VAL A C 1
ATOM 886 O O . VAL A 1 121 ? -0.598 3.530 15.011 1.00 94.88 121 VAL A O 1
ATOM 889 N N . GLN A 1 122 ? 1.184 2.834 13.845 1.00 94.19 122 GLN A N 1
ATOM 890 C CA . GLN A 1 122 ? 2.105 2.935 14.968 1.00 94.19 122 GLN A CA 1
ATOM 891 C C . GLN A 1 122 ? 2.212 4.376 15.487 1.00 94.19 122 GLN A C 1
ATOM 893 O O . GLN A 1 122 ? 2.190 4.584 16.697 1.00 94.19 122 GLN A O 1
ATOM 898 N N . GLU A 1 123 ? 2.271 5.369 14.604 1.00 93.69 123 GLU A N 1
ATOM 899 C CA . GLU A 1 123 ? 2.329 6.775 15.006 1.00 93.69 123 GLU A CA 1
ATOM 900 C C . GLU A 1 123 ? 1.027 7.217 15.688 1.00 93.69 123 GLU A C 1
ATOM 902 O O . GLU A 1 123 ? 1.051 7.720 16.808 1.00 93.69 123 GLU A O 1
ATOM 907 N N . ASN A 1 124 ? -0.129 6.907 15.094 1.00 90.19 124 ASN A N 1
ATOM 908 C CA . ASN A 1 124 ? -1.438 7.262 15.658 1.00 90.19 124 ASN A CA 1
ATOM 909 C C . ASN A 1 124 ? -1.753 6.555 16.987 1.00 90.19 124 ASN A C 1
ATOM 911 O O . ASN A 1 124 ? -2.569 7.038 17.764 1.00 90.19 124 ASN A O 1
ATOM 915 N N . THR A 1 125 ? -1.135 5.403 17.258 1.00 88.00 125 THR A N 1
ATOM 916 C CA . THR A 1 125 ? -1.277 4.714 18.553 1.00 88.00 125 THR A CA 1
ATOM 917 C C . THR A 1 125 ? -0.318 5.248 19.616 1.00 88.00 125 THR A C 1
ATOM 919 O O . THR A 1 125 ? -0.602 5.118 20.806 1.00 88.00 125 THR A O 1
ATOM 922 N N . ARG A 1 126 ? 0.806 5.853 19.210 1.00 87.56 126 ARG A N 1
ATOM 923 C CA . ARG A 1 126 ? 1.765 6.506 20.114 1.00 87.56 126 ARG A CA 1
ATOM 924 C C . ARG A 1 126 ? 1.333 7.916 20.494 1.00 87.56 126 ARG A C 1
ATOM 926 O O . ARG A 1 126 ? 1.559 8.325 21.631 1.00 87.56 126 ARG A O 1
ATOM 933 N N . THR A 1 127 ? 0.738 8.660 19.568 1.00 77.75 127 THR A N 1
ATOM 934 C CA . THR A 1 127 ? 0.232 10.004 19.842 1.00 77.75 127 THR A CA 1
ATOM 935 C C . THR A 1 127 ? -1.155 9.895 20.483 1.00 77.75 127 THR A C 1
ATOM 937 O O . THR A 1 127 ? -2.072 9.381 19.843 1.00 77.75 127 THR A O 1
ATOM 940 N N . PRO A 1 128 ? -1.366 10.357 21.732 1.00 61.78 128 PRO A N 1
ATOM 941 C CA . PRO A 1 128 ? -2.712 10.409 22.287 1.00 61.78 128 PRO A CA 1
ATOM 942 C C . PRO A 1 128 ? -3.586 11.317 21.404 1.00 61.78 128 PRO A C 1
ATOM 944 O O . PRO A 1 128 ? -3.088 12.339 20.922 1.00 61.78 128 PRO A O 1
ATOM 947 N N . PRO A 1 129 ? -4.868 10.971 21.177 1.00 63.00 129 PRO A N 1
ATOM 948 C CA . PRO A 1 129 ? -5.742 11.768 20.329 1.00 63.00 129 PRO A CA 1
ATOM 949 C C . PRO A 1 129 ? -5.847 13.181 20.908 1.00 63.00 129 PRO A C 1
ATOM 951 O O . PRO A 1 129 ? -6.361 13.374 22.011 1.00 63.00 129 PRO A O 1
ATOM 954 N N . GLN A 1 130 ? -5.328 14.161 20.169 1.00 61.91 130 GLN A N 1
ATOM 955 C CA . GLN A 1 130 ? -5.515 15.578 20.464 1.00 61.91 130 GLN A CA 1
ATOM 956 C C . GLN A 1 130 ? -6.995 15.874 20.187 1.00 61.91 130 GLN A C 1
ATOM 958 O O . GLN A 1 130 ? -7.414 15.889 19.030 1.00 61.91 130 GLN A O 1
ATOM 963 N N . ARG A 1 131 ? -7.797 15.957 21.252 1.00 45.56 131 ARG A N 1
ATOM 964 C CA . ARG A 1 131 ? -9.211 16.346 21.188 1.00 45.56 131 ARG A CA 1
ATOM 965 C C . ARG A 1 131 ? -9.358 17.851 21.062 1.00 45.56 131 ARG A C 1
ATOM 967 O O . ARG A 1 131 ? -8.609 18.558 21.769 1.00 45.56 131 ARG A O 1
#

Secondary structure (DSSP, 8-state):
------GGGSSTTSSS-----TT------------------TT----PPPPPHHHHHHHHHHHHHHHHHHHHHHHHHHHHHHHHHHHHHHH-S--HHHHHHHHHHHHHHHHHHHHHHHHHHHHHHHS----

Sequence (131 aa):
MTRLLPIGLLALLAACAGRPDPAVVPLAGNAAPSRAAIAPGPGAVPTVPPPSAALRDQAALAAACRADADRIVTFRDRGQLMREDERDARIGTDSSIYARRGETDRLGRIFERDRLAADCVQENTRTPPQR

Organism: NCBI:txid1135998

Foldseek 3Di:
DDDDDDPPPPPPPPPPPDDPDPPDDPPPDPDDPPPPDDDPDVPDDPDDDDDDPVVVVLVVQLVVQLVVLVVVLVVVVVVVVVVVVVVCVVPDDPDPPCVVVVVVVVVVSVVSSVVSSVVSSVVCVVDDDPD

pLDDT: mean 73.55, std 17.98, range [41.06, 97.0]